Protein AF-A0A2W1AK28-F1 (afdb_monomer)

Me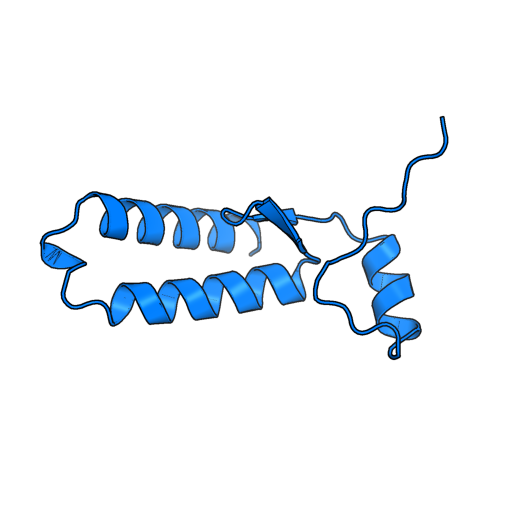an predicted aligned error: 8.24 Å

Structure (mmCIF, N/CA/C/O backbone):
data_AF-A0A2W1AK28-F1
#
_entry.id   AF-A0A2W1AK28-F1
#
loop_
_atom_site.group_PDB
_atom_site.id
_atom_site.type_symbol
_atom_site.label_atom_id
_atom_site.label_alt_id
_atom_site.label_comp_id
_atom_site.label_asym_id
_atom_site.label_entity_id
_atom_site.label_seq_id
_atom_site.pdbx_PDB_ins_code
_atom_site.Cartn_x
_atom_site.Cartn_y
_atom_site.Cartn_z
_atom_site.occupancy
_atom_site.B_iso_or_equiv
_atom_site.auth_seq_id
_atom_site.auth_comp_id
_atom_site.auth_asym_id
_atom_site.auth_atom_id
_atom_site.pdbx_PDB_model_num
ATOM 1 N N . MET A 1 1 ? 14.473 20.888 -23.329 1.00 35.53 1 MET A N 1
ATOM 2 C CA . MET A 1 1 ? 14.371 20.612 -21.879 1.00 35.53 1 MET A CA 1
ATOM 3 C C . MET A 1 1 ? 14.803 19.172 -21.660 1.00 35.53 1 MET A C 1
ATOM 5 O O . MET A 1 1 ? 14.186 18.293 -22.243 1.00 35.53 1 MET A O 1
ATOM 9 N N . LYS A 1 2 ? 15.910 18.920 -20.945 1.00 33.44 2 LYS A N 1
ATOM 10 C CA . LYS A 1 2 ? 16.318 17.546 -20.607 1.00 33.44 2 LYS A CA 1
ATOM 11 C C . LYS A 1 2 ? 15.271 16.991 -19.643 1.00 33.44 2 LYS A C 1
ATOM 13 O O . LYS A 1 2 ? 15.202 17.451 -18.507 1.00 33.44 2 LYS A O 1
ATOM 18 N N . MET A 1 3 ? 14.441 16.069 -20.121 1.00 38.75 3 MET A N 1
ATOM 19 C CA . MET A 1 3 ? 13.629 15.205 -19.271 1.00 38.75 3 MET A CA 1
ATOM 20 C C . MET A 1 3 ? 14.628 14.510 -18.344 1.00 38.75 3 MET A C 1
ATOM 22 O O . MET A 1 3 ? 15.461 13.740 -18.819 1.00 38.75 3 MET A O 1
ATOM 26 N N . ARG A 1 4 ? 14.674 14.886 -17.057 1.00 47.12 4 ARG A N 1
ATOM 27 C CA . ARG A 1 4 ? 15.373 14.043 -16.084 1.00 47.12 4 ARG A CA 1
ATOM 28 C C . ARG A 1 4 ? 14.639 12.720 -16.166 1.00 47.12 4 ARG A C 1
ATOM 30 O O . ARG A 1 4 ? 13.426 12.700 -15.986 1.00 47.12 4 ARG A O 1
ATOM 37 N N . GLU A 1 5 ? 15.353 11.668 -16.536 1.00 55.19 5 GLU A N 1
ATOM 38 C CA . GLU A 1 5 ? 14.871 10.314 -16.325 1.00 55.19 5 GLU A CA 1
ATOM 39 C C . GLU A 1 5 ? 14.676 10.212 -14.813 1.00 55.19 5 GLU A C 1
ATOM 41 O O . GLU A 1 5 ? 15.641 10.056 -14.066 1.00 55.19 5 GLU A O 1
ATOM 46 N N . GLU A 1 6 ? 13.453 10.463 -14.341 1.00 62.59 6 GLU A N 1
ATOM 47 C CA . GLU A 1 6 ? 13.081 10.095 -12.988 1.00 62.59 6 GLU A CA 1
ATOM 48 C C . GLU A 1 6 ? 13.333 8.589 -12.917 1.00 62.59 6 GLU A C 1
ATOM 50 O O . GLU A 1 6 ? 12.992 7.837 -13.836 1.00 62.59 6 GLU A O 1
ATOM 55 N N . LEU A 1 7 ? 14.054 8.164 -11.887 1.00 67.56 7 LEU A N 1
ATOM 56 C CA . LEU A 1 7 ? 14.375 6.766 -11.654 1.00 67.56 7 LEU A CA 1
ATOM 57 C C . LEU A 1 7 ? 13.612 6.313 -10.423 1.00 67.56 7 LEU A C 1
ATOM 59 O O . LEU A 1 7 ? 13.373 7.092 -9.501 1.00 67.56 7 LEU A O 1
ATOM 63 N N . CYS A 1 8 ? 13.247 5.036 -10.417 1.00 75.06 8 CYS A N 1
ATOM 64 C CA . CYS A 1 8 ? 12.722 4.400 -9.224 1.00 75.06 8 CYS A CA 1
ATOM 65 C C . CYS A 1 8 ? 13.720 4.575 -8.074 1.00 75.06 8 CYS A C 1
ATOM 67 O O . CYS A 1 8 ? 14.875 4.172 -8.214 1.00 75.06 8 CYS A O 1
ATOM 69 N N . THR A 1 9 ? 13.265 5.128 -6.948 1.00 75.88 9 THR A N 1
ATOM 70 C CA . THR A 1 9 ? 14.117 5.395 -5.778 1.00 75.88 9 THR A CA 1
ATOM 71 C C . THR A 1 9 ? 14.705 4.115 -5.174 1.00 75.88 9 THR A C 1
ATOM 73 O O . THR A 1 9 ? 15.828 4.146 -4.688 1.00 75.88 9 THR A O 1
ATOM 76 N N . ASP A 1 10 ? 13.998 2.985 -5.286 1.00 74.94 10 ASP A N 1
ATOM 77 C CA . ASP A 1 10 ? 14.413 1.705 -4.686 1.00 74.94 10 ASP A CA 1
ATOM 78 C C . ASP A 1 10 ? 15.092 0.738 -5.673 1.00 74.94 10 ASP A C 1
ATOM 80 O O . ASP A 1 10 ? 15.309 -0.431 -5.363 1.00 74.94 10 ASP A O 1
ATOM 84 N N . CYS A 1 11 ? 15.393 1.169 -6.903 1.00 75.94 11 CYS A N 1
ATOM 85 C CA . CYS A 1 11 ? 16.176 0.327 -7.806 1.00 75.94 11 CYS A CA 1
ATOM 86 C C . CYS A 1 11 ? 17.661 0.416 -7.456 1.00 75.94 11 CYS A C 1
ATOM 88 O O . CYS A 1 11 ? 18.274 1.455 -7.685 1.00 75.94 11 CYS A O 1
ATOM 90 N N . ASP A 1 12 ? 18.247 -0.695 -7.008 1.00 62.00 12 ASP A N 1
ATOM 91 C CA . ASP A 1 12 ? 19.699 -0.801 -6.858 1.00 62.00 12 ASP A CA 1
ATOM 92 C C . ASP A 1 12 ? 20.406 -0.554 -8.196 1.00 62.00 12 ASP A C 1
ATOM 94 O O . ASP A 1 12 ? 20.087 -1.175 -9.219 1.00 62.00 12 ASP A O 1
ATOM 98 N N . SER A 1 13 ? 21.404 0.334 -8.168 1.00 56.94 13 SER A N 1
ATOM 99 C CA . SER A 1 13 ? 22.238 0.716 -9.314 1.00 56.94 13 SER A CA 1
ATOM 100 C C . SER A 1 13 ? 23.027 -0.449 -9.927 1.00 56.94 13 SER A C 1
ATOM 102 O O . SER A 1 13 ? 23.475 -0.346 -11.067 1.00 56.94 13 SER A O 1
ATOM 104 N N . ASP A 1 14 ? 23.158 -1.562 -9.203 1.00 52.47 14 ASP A N 1
ATOM 105 C CA . ASP A 1 14 ? 23.966 -2.720 -9.603 1.00 52.47 14 ASP A CA 1
ATOM 106 C C . ASP A 1 14 ? 23.233 -3.695 -10.534 1.00 52.47 14 ASP A C 1
ATOM 108 O O . ASP A 1 14 ? 23.852 -4.557 -11.155 1.00 52.47 14 ASP A O 1
ATOM 112 N N . ASN A 1 15 ? 21.915 -3.548 -10.699 1.00 54.19 15 ASN A N 1
ATOM 113 C CA . ASN A 1 15 ? 21.123 -4.386 -11.598 1.00 54.19 15 ASN A CA 1
ATOM 114 C C . ASN A 1 15 ? 20.762 -3.627 -12.880 1.00 54.19 15 ASN A C 1
ATOM 116 O O . ASN A 1 15 ? 19.604 -3.282 -13.135 1.00 54.19 15 ASN A O 1
ATOM 120 N N . VAL A 1 16 ? 21.782 -3.391 -13.712 1.00 54.16 16 VAL A N 1
ATOM 121 C CA . VAL A 1 16 ? 21.716 -2.648 -14.987 1.00 54.16 16 VAL A CA 1
ATOM 122 C C . VAL A 1 16 ? 20.529 -3.087 -15.864 1.00 54.16 16 VAL A C 1
ATOM 124 O O . VAL A 1 16 ? 19.809 -2.251 -16.407 1.00 54.16 16 VAL A O 1
ATOM 127 N N . THR A 1 17 ? 20.227 -4.387 -15.916 1.00 52.44 17 THR A N 1
ATOM 128 C CA . THR A 1 17 ? 19.091 -4.952 -16.668 1.00 52.44 17 THR A CA 1
ATOM 129 C C . THR A 1 17 ? 17.709 -4.627 -16.083 1.00 52.44 17 THR A C 1
ATOM 131 O O . THR A 1 17 ? 16.750 -4.495 -16.850 1.00 52.44 17 THR A O 1
ATOM 134 N N . ARG A 1 18 ? 17.559 -4.469 -14.756 1.00 52.41 18 ARG A N 1
ATOM 135 C CA . ARG A 1 18 ? 16.303 -3.970 -14.145 1.00 52.41 18 ARG A CA 1
ATOM 136 C C . ARG A 1 18 ? 16.165 -2.465 -14.340 1.00 52.41 18 ARG A C 1
ATOM 138 O O . ARG A 1 18 ? 15.056 -1.999 -14.582 1.00 52.41 18 ARG A O 1
ATOM 145 N N . ILE A 1 19 ? 17.268 -1.720 -14.297 1.00 54.91 19 ILE A N 1
ATOM 146 C CA . ILE A 1 19 ? 17.270 -0.267 -14.508 1.00 54.91 19 ILE A CA 1
ATOM 147 C C . ILE A 1 19 ? 16.831 0.074 -15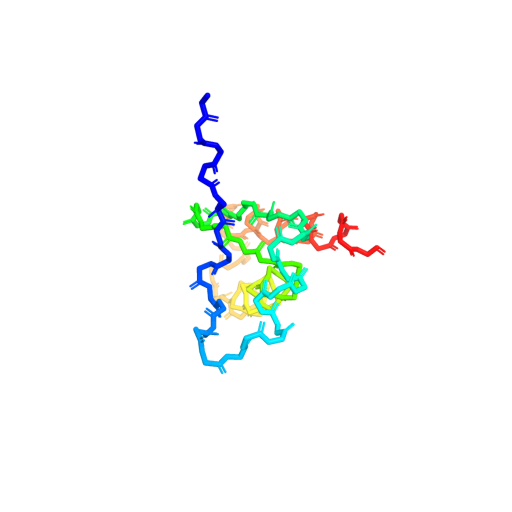.933 1.00 54.91 19 ILE A C 1
ATOM 149 O O . ILE A 1 19 ? 15.972 0.929 -16.100 1.00 54.91 19 ILE A O 1
ATOM 153 N N . GLU A 1 20 ? 17.337 -0.610 -16.962 1.00 55.16 20 GLU A N 1
ATOM 154 C CA . GLU A 1 20 ? 16.940 -0.339 -18.355 1.00 55.16 20 GLU A CA 1
ATOM 155 C C . GLU A 1 20 ? 15.470 -0.669 -18.648 1.00 55.16 20 GLU A C 1
ATOM 157 O O . GLU A 1 20 ? 14.804 0.067 -19.382 1.00 55.16 20 GLU A O 1
ATOM 162 N N . LYS A 1 21 ? 14.932 -1.737 -18.042 1.00 55.66 21 LYS A N 1
ATOM 163 C CA . LYS A 1 21 ? 13.493 -2.040 -18.111 1.00 55.66 21 LYS A CA 1
ATOM 164 C C . LYS A 1 21 ? 12.658 -0.996 -17.363 1.00 55.66 21 LYS A C 1
ATOM 166 O O . LYS A 1 21 ? 11.609 -0.599 -17.864 1.00 55.66 21 LYS A O 1
ATOM 171 N N . ASN A 1 22 ? 13.140 -0.512 -16.216 1.00 54.25 22 ASN A N 1
ATOM 172 C CA . ASN A 1 22 ? 12.436 0.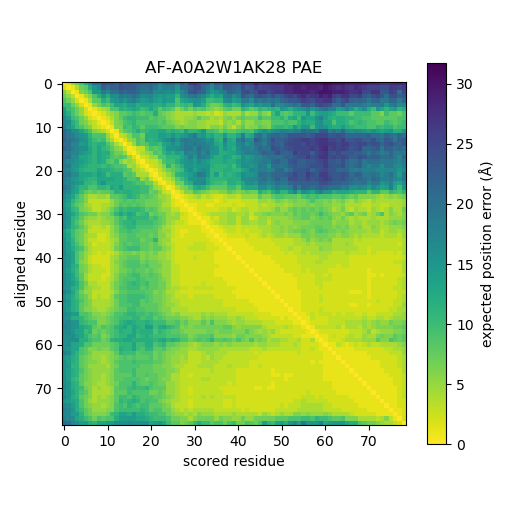478 -15.398 1.00 54.25 22 ASN A CA 1
ATOM 173 C C . ASN A 1 22 ? 12.543 1.913 -15.926 1.00 54.25 22 ASN A C 1
ATOM 175 O O . ASN A 1 22 ? 11.584 2.658 -15.779 1.00 54.25 22 ASN A O 1
ATOM 179 N N . LYS A 1 23 ? 13.626 2.291 -16.618 1.00 54.91 23 LYS A N 1
ATOM 180 C CA . LYS A 1 23 ? 13.762 3.593 -17.303 1.00 54.91 23 LYS A CA 1
ATOM 181 C C . LYS A 1 23 ? 12.692 3.820 -18.374 1.00 54.91 23 LYS A C 1
ATOM 183 O O . LYS A 1 23 ? 12.360 4.959 -18.678 1.00 54.91 23 LYS A O 1
ATOM 188 N N . LYS A 1 24 ? 12.163 2.740 -18.959 1.00 55.78 24 LYS A N 1
ATOM 189 C CA . LYS A 1 24 ? 11.056 2.779 -19.931 1.00 55.78 24 LYS A CA 1
ATOM 190 C C . LYS A 1 24 ? 9.682 2.552 -19.294 1.00 55.78 24 LYS A C 1
ATOM 192 O O . LYS A 1 24 ? 8.673 2.711 -19.978 1.00 55.78 24 LYS A O 1
ATOM 197 N N . ALA A 1 25 ? 9.631 2.145 -18.027 1.00 62.06 25 ALA A N 1
ATOM 198 C CA . ALA A 1 25 ? 8.384 1.911 -17.318 1.00 62.06 25 ALA A CA 1
ATOM 199 C C . ALA A 1 25 ? 7.841 3.232 -16.758 1.00 62.06 25 ALA A C 1
ATOM 201 O O . ALA A 1 25 ? 8.603 4.092 -16.323 1.00 62.06 25 ALA A O 1
ATOM 202 N N . GLN A 1 26 ? 6.515 3.393 -16.753 1.00 71.81 26 GLN A N 1
ATOM 203 C CA . GLN A 1 26 ? 5.886 4.521 -16.070 1.00 71.81 26 GLN A CA 1
ATOM 204 C C . GLN A 1 26 ? 6.210 4.441 -14.577 1.00 71.81 26 GLN A C 1
ATOM 206 O O . GLN A 1 26 ? 5.911 3.436 -13.925 1.00 71.81 26 GLN A O 1
ATOM 211 N N . LEU A 1 27 ? 6.832 5.493 -14.049 1.00 79.88 27 LEU A N 1
ATOM 212 C CA . LEU A 1 27 ? 7.025 5.631 -12.617 1.00 79.88 27 LEU A CA 1
ATOM 213 C C . LEU A 1 27 ? 5.724 6.036 -11.943 1.00 79.88 27 LEU A C 1
ATOM 215 O O . LEU A 1 27 ? 4.935 6.825 -12.462 1.00 79.88 27 LEU A O 1
ATOM 219 N N . ILE A 1 28 ? 5.525 5.479 -10.761 1.00 82.62 28 ILE A N 1
ATOM 220 C CA . ILE A 1 28 ? 4.355 5.683 -9.930 1.00 82.62 28 ILE A CA 1
ATOM 221 C C . ILE A 1 28 ? 4.793 6.522 -8.739 1.00 82.62 28 ILE A C 1
ATOM 223 O O . ILE A 1 28 ? 5.665 6.109 -7.974 1.00 82.62 28 ILE A O 1
ATOM 227 N N . LEU A 1 29 ? 4.16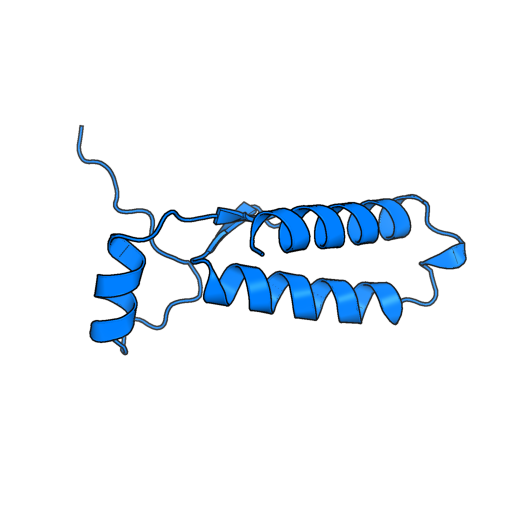8 7.685 -8.575 1.00 83.50 29 LEU A N 1
ATOM 228 C CA . LEU A 1 29 ? 4.279 8.475 -7.357 1.00 83.50 29 LEU A CA 1
ATOM 229 C C . LEU A 1 29 ? 3.379 7.861 -6.280 1.00 83.50 29 LEU A C 1
ATOM 231 O O . LEU A 1 29 ? 2.178 7.696 -6.500 1.00 83.50 29 LEU A O 1
ATOM 235 N N . LEU A 1 30 ? 3.956 7.521 -5.130 1.00 85.75 30 LEU A N 1
ATOM 236 C CA . LEU A 1 30 ? 3.218 6.973 -3.988 1.00 85.75 30 LEU A CA 1
ATOM 237 C C . LEU A 1 30 ? 3.005 8.020 -2.888 1.00 85.75 30 LEU A C 1
ATOM 239 O O . LEU A 1 30 ? 3.478 9.150 -2.974 1.00 85.75 30 LEU A O 1
ATOM 243 N N . MET A 1 31 ? 2.270 7.632 -1.841 1.00 82.81 31 MET A N 1
ATOM 244 C CA . MET A 1 31 ? 1.858 8.518 -0.736 1.00 82.81 31 MET A CA 1
ATOM 245 C C . MET A 1 31 ? 3.022 9.116 0.063 1.00 82.81 31 MET A C 1
ATOM 247 O O . MET A 1 31 ? 2.837 10.092 0.780 1.00 82.81 31 MET A O 1
ATOM 251 N N . ASP A 1 32 ? 4.208 8.518 -0.015 1.00 83.19 32 ASP A N 1
ATOM 252 C CA . ASP A 1 32 ? 5.424 9.008 0.632 1.00 83.19 32 ASP A CA 1
ATOM 253 C C . ASP A 1 32 ? 6.242 9.948 -0.270 1.00 83.19 32 ASP A C 1
ATOM 255 O O . ASP A 1 32 ? 7.376 10.281 0.060 1.00 83.19 32 ASP A O 1
ATOM 259 N N . ASN A 1 33 ? 5.663 10.375 -1.397 1.00 83.75 33 ASN A N 1
ATOM 260 C CA . ASN A 1 33 ? 6.258 11.253 -2.402 1.00 83.75 33 ASN A CA 1
ATOM 261 C C . ASN A 1 33 ? 7.511 10.693 -3.092 1.00 83.75 33 ASN A C 1
ATOM 263 O O . ASN A 1 33 ? 8.270 11.455 -3.692 1.00 83.75 33 ASN A O 1
ATOM 267 N N . HIS A 1 34 ? 7.712 9.373 -3.064 1.00 83.94 34 HIS A N 1
ATOM 268 C CA . HIS A 1 34 ? 8.772 8.723 -3.830 1.00 83.94 34 HIS A CA 1
ATOM 269 C C . HIS A 1 34 ? 8.222 8.096 -5.110 1.00 83.94 34 HIS A C 1
ATOM 271 O O . HIS A 1 34 ? 7.161 7.461 -5.120 1.00 83.94 34 HIS A O 1
ATOM 277 N N . PHE A 1 35 ? 8.977 8.266 -6.196 1.00 82.56 35 PHE A N 1
ATOM 278 C CA . PHE A 1 35 ? 8.702 7.621 -7.471 1.00 82.56 35 PHE A CA 1
ATOM 279 C C . PHE A 1 35 ? 9.270 6.207 -7.477 1.00 82.56 35 PHE A C 1
ATOM 281 O O . PHE A 1 35 ? 10.463 5.991 -7.256 1.00 82.56 35 PHE A O 1
ATOM 288 N N . ARG A 1 36 ? 8.414 5.232 -7.771 1.00 84.62 36 ARG A N 1
ATOM 289 C CA . ARG A 1 36 ? 8.780 3.816 -7.823 1.00 84.62 36 ARG A CA 1
ATOM 290 C C . ARG A 1 36 ? 8.352 3.188 -9.138 1.00 84.62 36 ARG A C 1
ATOM 292 O O . ARG A 1 36 ? 7.370 3.606 -9.746 1.00 84.62 36 ARG A O 1
ATOM 299 N N . CYS A 1 37 ? 9.082 2.171 -9.588 1.00 84.69 37 CYS A N 1
ATOM 300 C CA . CYS A 1 37 ? 8.593 1.310 -10.661 1.00 84.69 37 CYS A CA 1
ATOM 301 C C . CYS A 1 37 ? 7.424 0.452 -10.158 1.00 84.69 37 CYS A C 1
ATOM 303 O O . CYS A 1 37 ? 7.202 0.349 -8.952 1.00 84.69 37 CYS A O 1
ATOM 305 N N . LYS A 1 38 ? 6.689 -0.188 -11.075 1.00 84.25 38 LYS A N 1
ATOM 306 C CA . LYS A 1 38 ? 5.517 -1.012 -10.736 1.00 84.25 38 LYS A CA 1
ATOM 307 C C . LYS A 1 38 ? 5.807 -2.047 -9.645 1.00 84.25 38 LYS A C 1
ATOM 309 O O . LYS A 1 38 ? 5.020 -2.150 -8.712 1.00 84.25 38 LYS A O 1
ATOM 314 N N . ASP A 1 39 ? 6.929 -2.755 -9.738 1.00 83.56 39 ASP A N 1
ATOM 315 C CA . ASP A 1 39 ? 7.292 -3.799 -8.773 1.00 83.56 39 ASP A CA 1
ATOM 316 C C . ASP A 1 39 ? 7.499 -3.212 -7.369 1.00 83.56 39 ASP A C 1
ATOM 318 O O . ASP A 1 39 ? 6.805 -3.593 -6.432 1.00 83.56 39 ASP A O 1
ATOM 322 N N . HIS A 1 40 ? 8.363 -2.200 -7.231 1.00 86.06 40 HIS A N 1
ATOM 323 C CA . HIS A 1 40 ? 8.622 -1.569 -5.932 1.00 86.06 40 HIS A CA 1
ATOM 324 C C . HIS A 1 40 ? 7.412 -0.805 -5.390 1.00 86.06 40 HIS A C 1
ATOM 326 O O . HIS A 1 40 ? 7.228 -0.707 -4.178 1.00 86.06 40 HIS A O 1
ATOM 332 N N . ALA A 1 41 ? 6.558 -0.276 -6.268 1.00 87.31 41 ALA A N 1
ATOM 333 C CA . ALA A 1 41 ? 5.301 0.321 -5.852 1.00 87.31 41 ALA A CA 1
ATOM 334 C C . ALA A 1 41 ? 4.352 -0.723 -5.255 1.00 87.31 41 ALA A C 1
ATOM 336 O O . ALA A 1 41 ? 3.745 -0.463 -4.218 1.00 87.31 41 ALA A O 1
ATOM 337 N N . LEU A 1 42 ? 4.247 -1.904 -5.869 1.00 88.75 42 LEU A N 1
ATOM 338 C CA . LEU A 1 42 ? 3.455 -3.01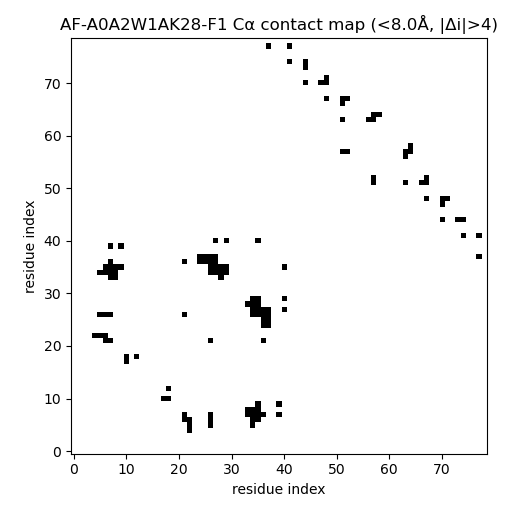0 -5.334 1.00 88.75 42 LEU A CA 1
ATOM 339 C C . LEU A 1 42 ? 4.018 -3.514 -4.001 1.00 88.75 42 LEU A C 1
ATOM 341 O O . LEU A 1 42 ? 3.254 -3.614 -3.043 1.00 88.75 42 LEU A O 1
ATOM 345 N N . ASP A 1 43 ? 5.332 -3.728 -3.905 1.00 89.69 43 ASP A N 1
ATOM 346 C CA . ASP A 1 43 ? 5.992 -4.169 -2.669 1.00 89.69 43 ASP A CA 1
ATOM 347 C C . ASP A 1 43 ? 5.771 -3.172 -1.518 1.00 89.69 43 ASP A C 1
ATOM 349 O O . ASP A 1 43 ? 5.419 -3.555 -0.397 1.00 89.69 43 ASP A O 1
ATOM 353 N N . PHE A 1 44 ? 5.910 -1.871 -1.801 1.00 90.56 44 PHE A N 1
ATOM 354 C CA . PHE A 1 44 ? 5.637 -0.810 -0.832 1.00 90.56 44 PHE A CA 1
ATOM 355 C C . PHE A 1 44 ? 4.179 -0.835 -0.358 1.00 90.56 44 PHE A C 1
ATOM 357 O O . PHE A 1 44 ? 3.906 -0.737 0.842 1.00 90.56 44 PHE A O 1
ATOM 364 N N . LEU A 1 45 ? 3.230 -0.974 -1.287 1.00 92.44 45 LEU A N 1
ATOM 365 C CA . LEU A 1 45 ? 1.805 -1.009 -0.961 1.00 92.44 45 LEU A CA 1
ATOM 366 C C . LEU A 1 45 ? 1.432 -2.262 -0.164 1.00 92.44 45 LEU A C 1
ATOM 368 O O . LEU A 1 45 ? 0.636 -2.162 0.769 1.00 92.44 45 LEU A O 1
ATOM 372 N N . ASP A 1 46 ? 2.027 -3.413 -0.468 1.00 93.81 46 ASP A N 1
ATOM 373 C CA . ASP A 1 46 ? 1.842 -4.658 0.282 1.00 93.81 46 ASP A CA 1
ATOM 374 C C . ASP A 1 46 ? 2.362 -4.538 1.716 1.00 93.81 46 ASP A C 1
ATOM 376 O O . ASP A 1 46 ? 1.662 -4.895 2.673 1.00 93.81 46 ASP A O 1
ATOM 380 N N . LEU A 1 47 ? 3.560 -3.972 1.884 1.00 92.69 47 LEU A N 1
ATOM 381 C CA . LEU A 1 47 ? 4.127 -3.712 3.202 1.00 92.69 47 LEU A CA 1
ATOM 382 C C . LEU A 1 47 ? 3.245 -2.741 3.995 1.00 92.69 47 LEU A C 1
ATOM 384 O O . LEU A 1 47 ? 2.923 -3.003 5.158 1.00 92.69 47 LEU A O 1
ATOM 388 N N . ARG A 1 48 ? 2.812 -1.642 3.367 1.00 93.00 48 ARG A N 1
ATOM 389 C CA . ARG A 1 48 ? 1.971 -0.634 4.019 1.00 93.00 48 ARG A CA 1
ATOM 390 C C . ARG A 1 48 ? 0.612 -1.201 4.413 1.00 93.00 48 ARG A C 1
ATOM 392 O O . ARG A 1 48 ? 0.151 -0.938 5.523 1.00 93.00 48 ARG A O 1
ATOM 399 N N . GLU A 1 49 ? -0.002 -2.012 3.553 1.00 94.94 49 GLU A N 1
ATOM 400 C CA . GLU A 1 49 ? -1.256 -2.703 3.861 1.00 94.94 49 GLU A CA 1
ATOM 401 C C . GLU A 1 49 ? -1.095 -3.617 5.082 1.00 94.94 49 GLU A C 1
ATOM 403 O O . GLU A 1 49 ? -1.933 -3.595 5.986 1.00 94.94 49 GLU A O 1
ATOM 408 N N . LYS A 1 50 ? -0.006 -4.395 5.139 1.00 95.62 50 LYS A N 1
ATOM 409 C CA . LYS A 1 50 ? 0.297 -5.280 6.272 1.00 95.62 50 LYS A CA 1
ATOM 410 C C . LYS A 1 50 ? 0.498 -4.494 7.569 1.00 95.62 50 LYS A C 1
ATOM 412 O O . LYS A 1 50 ? -0.036 -4.891 8.600 1.00 95.62 50 LYS A O 1
ATOM 417 N N . MET A 1 51 ? 1.231 -3.380 7.523 1.00 93.44 51 MET A N 1
ATOM 418 C CA . MET A 1 51 ? 1.433 -2.513 8.690 1.00 93.44 51 MET A CA 1
ATOM 419 C C . MET A 1 51 ? 0.113 -1.934 9.204 1.00 93.44 51 MET A C 1
ATOM 421 O O . MET A 1 51 ? -0.142 -1.990 10.402 1.00 93.44 51 MET A O 1
ATOM 425 N N . LEU A 1 52 ? -0.740 -1.424 8.310 1.00 93.25 52 LEU A N 1
ATOM 426 C CA . LEU A 1 52 ? -2.029 -0.838 8.684 1.00 93.25 52 LEU A CA 1
ATOM 427 C C . LEU A 1 52 ? -2.981 -1.886 9.267 1.00 93.25 52 LEU A C 1
ATOM 429 O O . LEU A 1 52 ? -3.566 -1.647 10.316 1.00 93.25 52 LEU A O 1
ATOM 433 N N . LYS A 1 53 ? -3.084 -3.074 8.654 1.00 93.31 53 LYS A N 1
ATOM 434 C CA . LYS A 1 53 ? -3.903 -4.184 9.180 1.00 93.31 53 LYS A CA 1
ATOM 435 C C . LYS A 1 53 ? -3.477 -4.645 10.574 1.00 93.31 53 LYS A C 1
ATOM 437 O O . LYS A 1 53 ? -4.320 -5.110 11.332 1.00 93.31 53 LYS A O 1
ATOM 442 N N . ASN A 1 54 ? -2.192 -4.521 10.892 1.00 94.75 54 ASN A N 1
ATOM 443 C CA . ASN A 1 54 ? -1.640 -4.891 12.192 1.00 94.75 54 ASN A CA 1
ATOM 444 C C . ASN A 1 54 ? -1.623 -3.724 13.196 1.00 94.75 54 ASN A C 1
ATOM 446 O O . ASN A 1 54 ? -1.169 -3.911 14.323 1.00 94.75 54 ASN A O 1
ATOM 450 N N . SER A 1 55 ? -2.086 -2.528 12.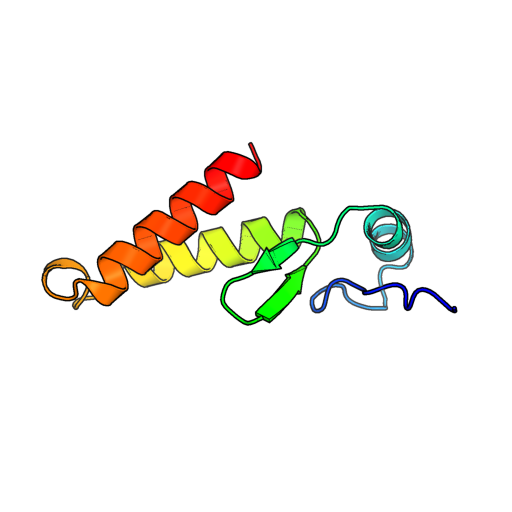813 1.00 93.06 55 SER A N 1
ATOM 451 C CA . SER A 1 55 ? -2.167 -1.386 13.723 1.00 93.06 55 SER A CA 1
ATOM 452 C C . SER A 1 55 ? -3.301 -1.575 14.728 1.00 93.06 55 SER A C 1
ATOM 454 O O . SER A 1 55 ? -4.452 -1.810 14.357 1.00 93.06 55 SER A O 1
ATOM 456 N N . THR A 1 56 ? -2.998 -1.391 16.013 1.00 92.50 56 THR A N 1
ATOM 457 C CA . THR A 1 56 ? -3.998 -1.391 17.093 1.00 92.50 56 THR A CA 1
ATOM 458 C C . THR A 1 56 ? -4.963 -0.211 17.001 1.00 92.50 56 THR A C 1
ATOM 460 O O . THR A 1 56 ? -6.052 -0.268 17.565 1.00 92.50 56 THR A O 1
ATOM 463 N N . ASN A 1 57 ? -4.571 0.853 16.294 1.00 91.06 57 ASN A N 1
ATOM 464 C CA . ASN A 1 57 ? -5.355 2.077 16.154 1.00 91.06 57 ASN A CA 1
ATOM 465 C C . ASN A 1 57 ? -6.271 2.051 14.928 1.00 91.06 57 ASN A C 1
ATOM 467 O O . ASN A 1 57 ? -7.154 2.899 14.823 1.00 91.06 57 ASN A O 1
ATOM 471 N N . LEU A 1 58 ? -6.118 1.077 14.024 1.00 89.56 58 LEU A N 1
ATOM 472 C CA . LEU A 1 58 ? -6.909 1.006 12.797 1.00 89.56 58 LEU A CA 1
ATOM 473 C C . LEU A 1 58 ? -8.430 1.041 13.061 1.00 89.56 58 LEU A C 1
ATOM 475 O O . LEU A 1 58 ? -9.127 1.766 12.354 1.00 89.56 58 LEU A O 1
ATOM 479 N N . PRO A 1 59 ? -8.992 0.340 14.070 1.00 88.56 59 PRO A N 1
ATOM 480 C CA . PRO A 1 59 ? -10.438 0.363 14.308 1.00 88.56 59 PRO A CA 1
ATOM 481 C C . PRO A 1 59 ? -10.978 1.727 14.757 1.00 88.56 59 PRO A C 1
ATOM 483 O O . PRO A 1 59 ? -12.148 2.022 14.530 1.00 88.56 59 PRO A O 1
ATOM 486 N N . THR A 1 60 ? -10.147 2.557 15.390 1.00 91.88 60 THR A N 1
ATOM 487 C CA . THR A 1 60 ? -10.563 3.826 16.010 1.00 91.88 60 THR A CA 1
ATOM 488 C C . THR A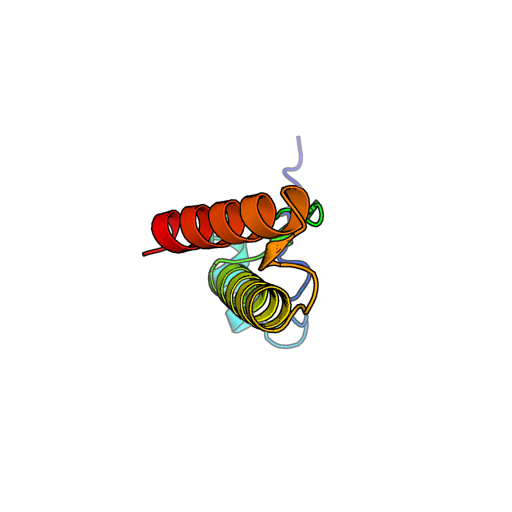 1 60 ? -10.042 5.061 15.275 1.00 91.88 60 THR A C 1
ATOM 490 O O . THR A 1 60 ? -10.560 6.159 15.473 1.00 91.88 60 THR A O 1
ATOM 493 N N . SER A 1 61 ? -9.050 4.903 14.399 1.00 95.38 61 SER A N 1
ATOM 494 C CA . SER A 1 61 ? -8.426 5.982 13.639 1.00 95.38 61 SER A CA 1
ATOM 495 C C . SER A 1 61 ? -8.996 6.065 12.226 1.00 95.38 61 SER A C 1
ATOM 497 O O . SER A 1 61 ? -8.633 5.288 11.340 1.00 95.38 61 SER A O 1
ATOM 499 N N . ILE A 1 62 ? -9.838 7.073 11.980 1.00 94.12 62 ILE A N 1
ATOM 500 C CA . ILE A 1 62 ? -10.358 7.365 10.633 1.00 94.12 62 ILE A CA 1
ATOM 501 C C . ILE A 1 62 ? -9.233 7.627 9.624 1.00 94.12 62 ILE A C 1
ATOM 503 O O . ILE A 1 62 ? -9.360 7.297 8.447 1.00 94.12 62 ILE A O 1
ATOM 507 N N . THR A 1 63 ? -8.112 8.185 10.085 1.00 93.81 63 THR A N 1
ATOM 508 C CA . THR A 1 63 ? -6.934 8.429 9.254 1.00 93.81 63 THR A CA 1
ATOM 509 C C . THR A 1 63 ? -6.325 7.114 8.781 1.00 93.81 63 THR A C 1
ATOM 511 O O . THR A 1 63 ? -6.109 6.947 7.587 1.00 93.81 63 THR A O 1
ATOM 514 N N . GLU A 1 64 ? -6.098 6.149 9.676 1.00 93.06 64 GLU A N 1
ATOM 515 C CA . GLU A 1 64 ? -5.508 4.858 9.293 1.00 93.06 64 GLU A CA 1
ATOM 516 C C . GLU A 1 64 ? -6.449 4.027 8.411 1.00 93.06 64 GLU A C 1
ATOM 518 O O . GLU A 1 64 ? -5.985 3.363 7.483 1.00 93.06 64 GLU A O 1
ATOM 523 N N . GLN A 1 65 ? -7.764 4.113 8.639 1.00 93.75 65 GLN A N 1
ATOM 524 C CA . GLN A 1 65 ? -8.768 3.490 7.768 1.00 93.75 65 GLN A CA 1
ATOM 525 C C . GLN A 1 65 ? -8.709 4.067 6.352 1.00 93.75 65 GLN A C 1
ATOM 527 O O . GLN A 1 65 ? -8.606 3.312 5.387 1.00 93.75 65 GLN A O 1
ATOM 532 N N . ARG A 1 66 ? -8.674 5.401 6.225 1.00 93.75 66 ARG A N 1
ATOM 533 C CA . ARG A 1 66 ? -8.535 6.074 4.924 1.00 93.75 66 ARG A CA 1
ATOM 534 C C . ARG A 1 66 ? -7.231 5.708 4.224 1.00 93.75 66 ARG A C 1
ATOM 536 O O . ARG A 1 66 ? -7.257 5.394 3.040 1.00 93.75 66 ARG A O 1
ATOM 543 N N . MET A 1 67 ? -6.112 5.668 4.950 1.00 93.31 67 MET A N 1
ATOM 544 C CA . MET A 1 67 ? -4.832 5.229 4.383 1.00 93.31 67 MET A CA 1
ATOM 545 C C . MET A 1 67 ? -4.903 3.785 3.866 1.00 93.31 67 MET A C 1
ATOM 547 O O . MET A 1 67 ? -4.321 3.473 2.829 1.00 93.31 67 MET A O 1
ATOM 551 N N . LEU A 1 68 ? -5.607 2.890 4.567 1.00 94.31 68 LEU A N 1
ATOM 552 C CA . LEU A 1 68 ? -5.774 1.502 4.131 1.00 94.31 68 LEU A CA 1
ATOM 553 C C . LEU A 1 68 ? -6.618 1.409 2.853 1.00 94.31 68 LEU A C 1
ATOM 555 O O . LEU A 1 68 ? -6.287 0.632 1.954 1.00 94.31 68 LEU A O 1
ATOM 559 N N . ASP A 1 69 ? -7.672 2.214 2.751 1.00 94.31 69 ASP A N 1
ATOM 560 C CA . ASP A 1 69 ? -8.499 2.293 1.548 1.00 94.31 69 ASP A CA 1
ATOM 561 C C . ASP A 1 69 ? -7.718 2.867 0.358 1.00 94.31 69 ASP A C 1
ATOM 563 O O . ASP A 1 69 ? -7.761 2.297 -0.733 1.00 94.31 69 ASP A O 1
ATOM 567 N N . GLU A 1 70 ? -6.924 3.920 0.563 1.00 91.94 70 GLU A N 1
ATOM 568 C CA . GLU A 1 70 ? -6.040 4.488 -0.465 1.00 91.94 70 GLU A CA 1
ATOM 569 C C . GLU A 1 70 ? -5.026 3.460 -0.983 1.00 91.94 70 GLU A C 1
ATOM 571 O O . GLU A 1 70 ? -4.858 3.309 -2.198 1.00 91.94 70 GLU A O 1
ATOM 576 N N . VAL A 1 71 ? -4.404 2.691 -0.081 1.00 92.44 71 VAL A N 1
ATOM 577 C CA . VAL A 1 71 ? -3.488 1.598 -0.444 1.00 92.44 71 VAL A CA 1
ATOM 578 C C . VAL A 1 71 ? -4.195 0.555 -1.313 1.00 92.44 71 VAL A C 1
ATOM 580 O O . VAL A 1 71 ? -3.666 0.154 -2.352 1.00 92.44 71 VAL A O 1
ATOM 583 N N . ARG A 1 72 ? -5.413 0.143 -0.945 1.00 92.56 72 ARG A N 1
ATOM 584 C CA . ARG A 1 72 ? -6.203 -0.831 -1.719 1.00 92.56 72 ARG A CA 1
ATOM 585 C C . ARG A 1 72 ? -6.599 -0.298 -3.093 1.00 92.56 72 ARG A C 1
ATOM 587 O O . ARG A 1 72 ? -6.492 -1.032 -4.075 1.00 92.56 72 ARG A O 1
ATOM 594 N N . VAL A 1 73 ? -7.018 0.965 -3.176 1.00 91.75 73 VAL A N 1
ATOM 595 C CA . VAL A 1 73 ? -7.365 1.625 -4.443 1.00 91.75 73 VAL A CA 1
ATOM 596 C C . VAL A 1 73 ? -6.151 1.701 -5.360 1.00 91.75 73 VAL A C 1
ATOM 598 O O . VAL A 1 73 ? -6.258 1.361 -6.537 1.00 91.75 73 VAL A O 1
ATOM 601 N N . MET A 1 74 ? -4.986 2.100 -4.845 1.00 89.50 74 MET A N 1
ATOM 602 C CA . MET A 1 74 ? -3.760 2.127 -5.642 1.00 89.50 74 MET A CA 1
ATOM 603 C C . MET A 1 74 ? -3.390 0.733 -6.146 1.00 89.50 74 MET A C 1
ATOM 605 O O . MET A 1 74 ? -3.178 0.569 -7.343 1.00 89.50 74 MET A O 1
ATOM 609 N N . LYS A 1 75 ? -3.417 -0.295 -5.289 1.00 89.75 75 LYS A N 1
ATOM 610 C CA . LYS A 1 75 ? -3.170 -1.686 -5.711 1.00 89.75 75 LYS A CA 1
ATOM 611 C C . LYS A 1 75 ? -4.130 -2.150 -6.807 1.00 89.75 75 LYS A C 1
ATOM 613 O O . LYS A 1 75 ? -3.702 -2.817 -7.745 1.00 89.75 75 LYS A O 1
ATOM 618 N N . ALA A 1 76 ? -5.411 -1.790 -6.718 1.00 88.75 76 ALA A N 1
ATOM 619 C CA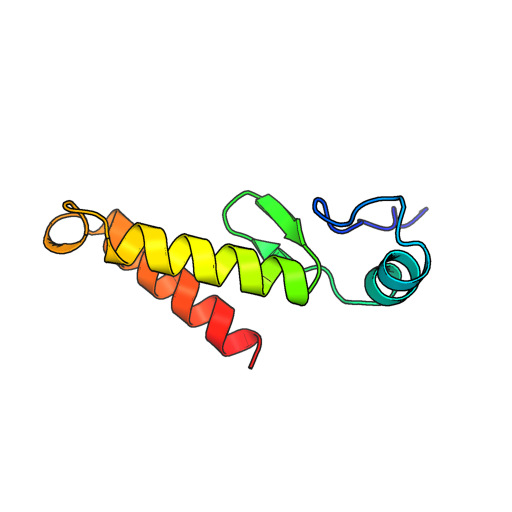 . ALA A 1 76 ? -6.406 -2.135 -7.731 1.00 88.75 76 ALA A CA 1
ATOM 620 C C . ALA A 1 76 ? -6.120 -1.485 -9.094 1.00 88.75 76 ALA A C 1
ATOM 622 O O . ALA A 1 76 ? -6.399 -2.101 -10.114 1.00 88.75 76 ALA A O 1
ATOM 623 N N . LYS A 1 77 ? -5.515 -0.289 -9.125 1.00 84.25 77 LYS A N 1
ATOM 624 C CA . LYS A 1 77 ? -5.083 0.366 -10.373 1.00 84.25 77 LYS A CA 1
ATOM 625 C C . LYS A 1 77 ? -3.895 -0.331 -11.050 1.00 84.25 77 LYS A C 1
ATOM 627 O O . LYS A 1 77 ? -3.629 -0.055 -12.215 1.00 84.25 77 LYS A O 1
ATOM 632 N N . PHE A 1 78 ? -3.165 -1.188 -10.331 1.00 75.69 78 PHE A N 1
ATOM 633 C CA . PHE A 1 78 ? -1.989 -1.899 -10.850 1.00 75.69 78 PHE A CA 1
ATOM 634 C C . PHE A 1 78 ? -2.264 -3.352 -11.272 1.00 75.69 78 PHE A C 1
ATOM 636 O O . PHE A 1 78 ? -1.375 -3.959 -11.886 1.00 75.69 78 PHE A O 1
ATOM 643 N N . LYS A 1 79 ? -3.448 -3.896 -10.949 1.00 64.81 79 LYS A N 1
ATOM 644 C CA . LYS A 1 79 ? -3.957 -5.174 -11.475 1.00 64.81 79 LYS A CA 1
ATOM 645 C C . LYS A 1 79 ? -4.455 -5.002 -12.903 1.00 64.81 79 LYS A C 1
ATOM 647 O O . LYS A 1 79 ? -4.150 -5.909 -13.704 1.00 64.81 79 LYS A 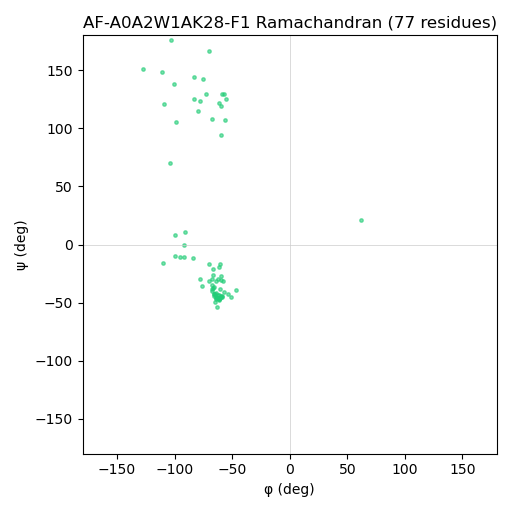O 1
#

Secondary structure (DSSP, 8-state):
--------TT--TT-HHHHHHHHTSPPEE-TTS-EE-HHHHHHHHHHHHHHHHT-TTTTT-HHHHHHHHHHHHHHHHH-

Foldseek 3Di:
DPPPLQFAPPDDPPPVVVRVVRSPADWDQDPVRGTHGLVVLLVVLVVLLVVLVPDPCNVPDPVSVVVNVVSVVVNVVSD

Sequence (79 aa):
MKMREELCTDCDSDNVTRIEKNKKAQLILLMDNHFRCKDHALDFLDLREKMLKNSTNLPTSITEQRMLDEVRVMKAKFK

Nearest PDB structures (foldseek):
  1y47-assembly2_B  TM=8.430E-01  e=5.777E+00  unclassified
  8glv-assembly1_5V  TM=5.463E-01  e=9.174E+00  Chlamydomonas reinhardtii

pLDDT: mean 78.6, std 16.91, range [33.44, 95.62]

Solvent-accessible surface area (backbone atoms only — not comparable to full-atom values): 4816 Å² total; per-residue (Å²): 130,84,75,74,80,77,62,42,74,83,61,64,84,86,43,59,74,60,48,61,57,44,69,75,44,74,67,43,75,46,98,84,76,48,41,18,33,68,66,60,43,50,53,50,40,53,52,50,46,53,52,46,74,70,40,90,52,34,92,79,32,70,66,52,44,49,53,45,52,52,42,52,53,54,55,61,77,73,110

Radius of gyration: 14.88 Å; Cα contacts (8 Å, |Δi|>4): 66; chains: 1; bounding box: 34×26×39 Å